Protein AF-A0A849N9E9-F1 (afdb_monomer_lite)

Structure (mmCIF, N/CA/C/O backbone):
data_AF-A0A849N9E9-F1
#
_entry.id   AF-A0A849N9E9-F1
#
loop_
_atom_site.group_PDB
_atom_site.id
_atom_site.type_symbol
_atom_site.label_atom_id
_atom_site.label_alt_id
_atom_site.label_comp_id
_atom_site.label_asym_id
_atom_site.label_entity_id
_atom_site.label_seq_id
_atom_site.pdbx_PDB_ins_code
_atom_site.Cartn_x
_atom_site.Cartn_y
_atom_site.Cartn_z
_atom_site.occupancy
_atom_site.B_iso_or_equiv
_atom_site.auth_seq_id
_atom_site.auth_comp_id
_atom_site.auth_asym_id
_atom_site.auth_atom_id
_atom_site.pdbx_PDB_model_num
ATOM 1 N N . MET A 1 1 ? 2.559 15.056 -17.856 1.00 49.25 1 MET A N 1
ATOM 2 C CA . MET A 1 1 ? 2.984 13.754 -17.301 1.00 49.25 1 MET A CA 1
ATOM 3 C C . MET A 1 1 ? 2.086 12.698 -17.932 1.00 49.25 1 MET A C 1
ATOM 5 O O . MET A 1 1 ? 0.882 12.791 -17.711 1.00 49.25 1 MET A O 1
ATOM 9 N N . PRO A 1 2 ? 2.583 11.813 -18.812 1.00 44.12 2 PRO A N 1
ATOM 10 C CA . PRO A 1 2 ? 1.721 10.803 -19.415 1.00 44.12 2 PRO A CA 1
ATOM 11 C C . PRO A 1 2 ? 1.217 9.849 -18.316 1.00 44.12 2 PRO A C 1
ATOM 13 O O . PRO A 1 2 ? 1.968 9.561 -17.379 1.00 44.12 2 PRO A O 1
ATOM 16 N N . PRO A 1 3 ? -0.048 9.401 -18.368 1.00 54.78 3 PRO A N 1
ATOM 17 C CA . PRO A 1 3 ? -0.554 8.413 -17.428 1.00 54.78 3 PRO A CA 1
ATOM 18 C C . PRO A 1 3 ? 0.220 7.112 -17.645 1.00 54.78 3 PRO A C 1
ATOM 20 O O . PRO A 1 3 ? 0.338 6.649 -18.775 1.00 54.78 3 PRO A O 1
ATOM 23 N N . TYR A 1 4 ? 0.771 6.548 -16.571 1.00 55.62 4 TYR A N 1
ATOM 24 C CA . TYR A 1 4 ? 1.395 5.228 -16.599 1.00 55.62 4 TYR A CA 1
ATOM 25 C C . TYR A 1 4 ? 0.434 4.231 -17.261 1.00 55.62 4 TYR A C 1
ATOM 27 O O . TYR A 1 4 ? -0.656 4.025 -16.714 1.00 55.62 4 TYR A O 1
ATOM 35 N N . PRO A 1 5 ? 0.789 3.580 -18.381 1.00 54.03 5 PRO A N 1
ATOM 36 C CA . PRO A 1 5 ? 0.165 2.307 -18.681 1.00 54.03 5 PRO A CA 1
ATOM 37 C C . PRO A 1 5 ? 0.625 1.342 -17.575 1.00 54.03 5 PRO A C 1
ATOM 39 O O . PRO A 1 5 ? 1.831 1.218 -17.347 1.00 54.03 5 PRO A O 1
ATOM 42 N N . PRO A 1 6 ? -0.292 0.727 -16.809 1.00 64.19 6 PRO A N 1
ATOM 43 C CA . PRO A 1 6 ? 0.098 -0.234 -15.794 1.00 64.19 6 PRO A CA 1
ATOM 44 C C . PRO A 1 6 ? 0.675 -1.442 -16.524 1.00 64.19 6 PRO A C 1
ATOM 46 O O . PRO A 1 6 ? -0.059 -2.169 -17.190 1.00 64.19 6 PRO A O 1
ATOM 49 N N . ASP A 1 7 ? 1.989 -1.632 -16.434 1.00 76.19 7 ASP A N 1
ATOM 50 C CA . ASP A 1 7 ? 2.604 -2.869 -16.889 1.00 76.19 7 ASP A CA 1
ATOM 51 C C . ASP A 1 7 ? 1.930 -4.026 -16.121 1.00 76.19 7 ASP A C 1
ATOM 53 O O . ASP A 1 7 ? 1.951 -4.034 -14.880 1.00 76.19 7 ASP A O 1
ATOM 57 N N . PRO A 1 8 ? 1.271 -4.971 -16.818 1.00 79.69 8 PRO A N 1
ATOM 58 C CA . PRO A 1 8 ? 0.533 -6.049 -16.173 1.00 79.69 8 PRO A CA 1
ATOM 59 C C . PRO A 1 8 ? 1.430 -6.926 -15.289 1.00 79.69 8 PRO A C 1
ATOM 61 O O . PRO A 1 8 ? 0.938 -7.485 -14.307 1.00 79.69 8 PRO A O 1
ATOM 64 N N . VAL A 1 9 ? 2.736 -7.000 -15.573 1.00 82.44 9 VAL A N 1
ATOM 65 C CA . VAL A 1 9 ? 3.717 -7.722 -14.751 1.00 82.44 9 VAL A CA 1
ATOM 66 C C . VAL A 1 9 ? 3.923 -7.006 -13.419 1.00 82.44 9 VAL A C 1
ATOM 68 O O . VAL A 1 9 ? 3.778 -7.614 -12.359 1.00 82.44 9 VAL A O 1
ATOM 71 N N . VAL A 1 10 ? 4.157 -5.692 -13.457 1.00 82.56 10 VAL A N 1
ATOM 72 C CA . VAL A 1 10 ? 4.318 -4.860 -12.251 1.00 82.56 10 VAL A CA 1
ATOM 73 C C . VAL A 1 10 ? 3.044 -4.895 -11.405 1.00 82.56 10 VAL A C 1
ATOM 75 O O . VAL A 1 10 ? 3.092 -4.962 -10.174 1.00 82.56 10 VAL A O 1
ATOM 78 N N . GLN A 1 11 ? 1.882 -4.895 -12.060 1.00 82.69 11 GLN A N 1
ATOM 79 C CA . GLN A 1 11 ? 0.600 -4.970 -11.377 1.00 82.69 11 GLN A CA 1
ATOM 80 C C . GLN A 1 11 ? 0.378 -6.325 -10.691 1.00 82.69 11 GLN A C 1
ATOM 82 O O . GLN A 1 11 ? -0.086 -6.364 -9.548 1.00 82.69 11 GLN A O 1
ATOM 87 N N . ALA A 1 12 ? 0.705 -7.430 -11.364 1.00 85.38 12 ALA A N 1
ATOM 88 C CA . ALA A 1 12 ? 0.620 -8.767 -10.786 1.00 85.38 12 ALA A CA 1
ATOM 89 C C . ALA A 1 12 ? 1.559 -8.914 -9.580 1.00 85.38 12 ALA A C 1
ATOM 91 O O . ALA A 1 12 ? 1.147 -9.431 -8.539 1.00 85.38 12 ALA A O 1
ATOM 92 N N . GLU A 1 13 ? 2.773 -8.376 -9.678 1.00 84.88 13 GLU A N 1
ATOM 93 C CA . GLU A 1 13 ? 3.772 -8.474 -8.617 1.00 84.88 13 GLU A CA 1
ATOM 94 C C . GLU A 1 13 ? 3.406 -7.632 -7.390 1.00 84.88 13 GLU A C 1
ATOM 96 O O . GLU A 1 13 ? 3.490 -8.108 -6.255 1.00 84.88 13 GLU A O 1
ATOM 101 N N . ALA A 1 14 ? 2.886 -6.417 -7.601 1.00 84.12 14 ALA A N 1
ATOM 102 C CA . ALA A 1 14 ? 2.362 -5.582 -6.521 1.00 84.12 14 ALA A CA 1
ATOM 103 C C . ALA A 1 14 ? 1.214 -6.284 -5.775 1.00 84.12 14 ALA A C 1
ATOM 105 O O . ALA A 1 14 ? 1.152 -6.257 -4.543 1.00 84.12 14 ALA A O 1
ATOM 106 N N . ARG A 1 15 ? 0.314 -6.949 -6.513 1.00 84.06 15 ARG A N 1
ATOM 107 C CA . ARG A 1 15 ? -0.800 -7.717 -5.934 1.00 84.06 15 ARG A CA 1
ATOM 108 C C . ARG A 1 15 ? -0.308 -8.928 -5.155 1.00 84.06 15 ARG A C 1
ATOM 110 O O . ARG A 1 15 ? -0.827 -9.176 -4.072 1.00 84.06 15 ARG A O 1
ATOM 117 N N . ARG A 1 16 ? 0.682 -9.654 -5.678 1.00 84.88 16 ARG A N 1
ATOM 118 C CA . ARG A 1 16 ? 1.295 -10.798 -4.995 1.00 84.88 16 ARG A CA 1
ATOM 119 C C . ARG A 1 16 ? 1.908 -10.373 -3.662 1.00 84.88 16 ARG A C 1
ATOM 121 O O . ARG A 1 16 ? 1.548 -10.930 -2.631 1.00 84.88 16 ARG A O 1
ATOM 128 N N . LEU A 1 17 ? 2.751 -9.341 -3.673 1.00 84.25 17 LEU A N 1
ATOM 129 C CA . LEU A 1 17 ? 3.419 -8.828 -2.473 1.00 84.25 17 LEU A CA 1
ATOM 130 C C . LEU A 1 17 ? 2.431 -8.328 -1.414 1.00 84.25 17 LEU A C 1
ATOM 132 O O . LEU A 1 17 ? 2.641 -8.545 -0.222 1.00 84.25 17 LEU A O 1
ATOM 136 N N . ALA A 1 18 ? 1.352 -7.674 -1.846 1.00 82.44 18 ALA A N 1
ATOM 137 C CA . ALA A 1 18 ? 0.301 -7.213 -0.947 1.00 82.44 18 ALA A CA 1
ATOM 138 C C . ALA A 1 18 ? -0.608 -8.350 -0.450 1.00 82.44 18 ALA A C 1
ATOM 140 O O . ALA A 1 18 ? -1.185 -8.238 0.624 1.00 82.44 18 ALA A O 1
ATOM 141 N N . ALA A 1 19 ? -0.769 -9.436 -1.211 1.00 80.56 19 ALA A N 1
ATOM 142 C CA . ALA A 1 19 ? -1.533 -10.605 -0.779 1.00 80.56 19 ALA A CA 1
ATOM 143 C C . ALA A 1 19 ? -0.753 -11.472 0.224 1.00 80.56 19 ALA A C 1
ATOM 145 O O . ALA A 1 19 ? -1.367 -12.018 1.140 1.00 80.56 19 ALA A O 1
ATOM 146 N N . GLU A 1 20 ? 0.571 -11.577 0.064 1.00 81.50 20 GLU A N 1
ATOM 147 C CA . GLU A 1 20 ? 1.472 -12.263 1.003 1.00 81.50 20 GLU A CA 1
ATOM 148 C C . GLU A 1 20 ? 1.461 -11.587 2.382 1.00 81.50 20 GLU A C 1
ATOM 150 O O . GLU A 1 20 ? 1.393 -12.268 3.404 1.00 81.50 20 GLU A O 1
ATOM 155 N N . ASP A 1 21 ? 1.460 -10.252 2.412 1.00 75.94 21 ASP A N 1
ATOM 156 C CA . ASP A 1 21 ? 1.346 -9.475 3.642 1.00 75.94 21 ASP A CA 1
ATOM 157 C C . ASP A 1 21 ? 0.491 -8.218 3.423 1.00 75.94 21 ASP A C 1
ATOM 159 O O . ASP A 1 21 ? 0.978 -7.155 3.025 1.00 75.94 21 ASP A O 1
ATOM 163 N N . LEU A 1 22 ? -0.808 -8.348 3.718 1.00 66.94 22 LEU A N 1
ATOM 164 C CA . LEU A 1 22 ? -1.771 -7.245 3.628 1.00 66.94 22 LEU A CA 1
ATOM 165 C C . LEU A 1 22 ? -1.468 -6.115 4.622 1.00 66.94 22 LEU A C 1
ATOM 167 O O . LEU A 1 22 ? -2.079 -5.054 4.510 1.00 66.94 22 LEU A O 1
ATOM 171 N N . ASP A 1 23 ? -0.565 -6.323 5.584 1.00 65.75 23 ASP A N 1
ATOM 172 C CA . ASP A 1 23 ? -0.214 -5.334 6.600 1.00 65.75 23 ASP A CA 1
ATOM 173 C C . ASP A 1 23 ? 0.928 -4.419 6.177 1.00 65.75 23 ASP A C 1
ATOM 175 O O . ASP A 1 23 ? 1.129 -3.383 6.820 1.00 65.75 23 ASP A O 1
ATOM 179 N N . ARG A 1 24 ? 1.636 -4.760 5.094 1.00 72.06 24 ARG A N 1
ATOM 180 C CA . ARG A 1 24 ? 2.710 -3.924 4.564 1.00 72.06 24 ARG A CA 1
ATOM 181 C C . ARG A 1 24 ? 2.200 -2.550 4.168 1.00 72.06 24 ARG A C 1
ATOM 183 O O . ARG A 1 24 ? 1.175 -2.392 3.494 1.00 72.06 24 ARG A O 1
ATOM 190 N N . ASP A 1 25 ? 2.981 -1.545 4.541 1.00 80.75 25 ASP A N 1
ATOM 191 C CA . ASP A 1 25 ? 2.786 -0.208 4.020 1.00 80.75 25 ASP A CA 1
ATOM 192 C C . ASP A 1 25 ? 3.121 -0.165 2.512 1.00 80.75 25 ASP A C 1
ATOM 194 O O . ASP A 1 25 ? 3.864 -0.984 1.961 1.00 80.75 25 ASP A O 1
ATOM 198 N N . LEU A 1 26 ? 2.514 0.791 1.811 1.00 81.06 26 LEU A N 1
ATOM 199 C CA . LEU A 1 26 ? 2.680 0.946 0.364 1.00 81.06 26 LEU A CA 1
ATOM 200 C C . LEU A 1 26 ? 4.098 1.369 -0.036 1.00 81.06 26 LEU A C 1
ATOM 202 O O . LEU A 1 26 ? 4.473 1.157 -1.187 1.00 81.06 26 LEU A O 1
ATOM 206 N N . GLY A 1 27 ? 4.851 1.996 0.870 1.00 80.75 27 GLY A N 1
ATOM 207 C CA . GLY A 1 27 ? 6.263 2.321 0.671 1.00 80.75 27 GLY A CA 1
ATOM 208 C C . GLY A 1 27 ? 7.118 1.058 0.669 1.00 80.75 27 GLY A C 1
ATOM 209 O O . GLY A 1 27 ? 7.913 0.860 -0.240 1.00 80.75 27 GLY A O 1
ATOM 210 N N . ARG A 1 28 ? 6.860 0.122 1.582 1.00 81.38 28 ARG A N 1
ATOM 211 C CA . ARG A 1 28 ? 7.561 -1.156 1.651 1.00 81.38 28 ARG A CA 1
ATOM 212 C C . ARG A 1 28 ? 7.273 -2.039 0.442 1.00 81.38 28 ARG A C 1
ATOM 214 O O . ARG A 1 28 ? 8.172 -2.702 -0.064 1.00 81.38 28 ARG A O 1
ATOM 221 N N . ILE A 1 29 ? 6.038 -2.031 -0.066 1.00 84.00 29 ILE A N 1
ATOM 222 C CA . ILE A 1 29 ? 5.719 -2.705 -1.338 1.00 84.00 29 ILE A CA 1
ATOM 223 C C . ILE A 1 29 ? 6.453 -2.028 -2.510 1.00 84.00 29 ILE A C 1
ATOM 225 O O . ILE A 1 29 ? 6.920 -2.728 -3.405 1.00 84.00 29 ILE A O 1
ATOM 229 N N . ALA A 1 30 ? 6.593 -0.698 -2.506 1.00 83.81 30 ALA A N 1
ATOM 230 C CA . ALA A 1 30 ? 7.364 0.010 -3.528 1.00 83.81 30 ALA A CA 1
ATOM 231 C C . ALA A 1 30 ? 8.849 -0.373 -3.524 1.00 83.81 30 ALA A C 1
ATOM 233 O O . ALA A 1 30 ? 9.418 -0.601 -4.590 1.00 83.81 30 ALA A O 1
ATOM 234 N N . GLU A 1 31 ? 9.461 -0.472 -2.344 1.00 84.88 31 GLU A N 1
ATOM 235 C CA . GLU A 1 31 ? 10.852 -0.909 -2.184 1.00 84.88 31 GLU A CA 1
ATOM 236 C C . GLU A 1 31 ? 11.057 -2.327 -2.723 1.00 84.88 31 GLU A C 1
ATOM 238 O O . GLU A 1 31 ? 11.975 -2.562 -3.497 1.00 84.88 31 GLU A O 1
ATOM 243 N N . LEU A 1 32 ? 10.155 -3.257 -2.403 1.00 85.62 32 LEU A N 1
ATOM 244 C CA . LEU A 1 32 ? 10.243 -4.644 -2.876 1.00 85.62 32 LEU A CA 1
ATOM 245 C C . LEU A 1 32 ? 10.044 -4.781 -4.391 1.00 85.62 32 LEU A C 1
ATOM 247 O O . LEU A 1 32 ? 10.645 -5.650 -5.021 1.00 85.62 32 LEU A O 1
ATOM 251 N N . LEU A 1 33 ? 9.200 -3.936 -4.988 1.00 85.12 33 LEU A N 1
ATOM 252 C CA . LEU A 1 33 ? 9.089 -3.848 -6.444 1.00 85.12 33 LEU A CA 1
ATOM 253 C C . LEU A 1 33 ? 10.412 -3.371 -7.054 1.00 85.12 33 LEU A C 1
ATOM 255 O O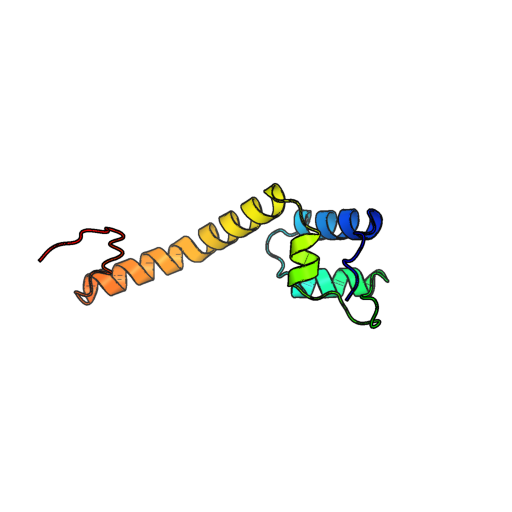 . LEU A 1 33 ? 10.889 -3.986 -8.007 1.00 85.12 33 LEU A O 1
ATOM 259 N N . ALA A 1 34 ? 11.038 -2.351 -6.463 1.00 85.88 34 ALA A N 1
ATOM 260 C CA . ALA A 1 34 ? 12.336 -1.848 -6.903 1.00 85.88 34 ALA A CA 1
ATOM 261 C C . ALA A 1 34 ? 13.456 -2.892 -6.736 1.00 85.88 34 ALA A C 1
ATOM 263 O O . ALA A 1 34 ? 14.244 -3.086 -7.655 1.00 85.88 34 ALA A O 1
ATOM 264 N N . GLU A 1 35 ? 13.491 -3.638 -5.628 1.00 87.56 35 GLU A N 1
ATOM 265 C CA . GLU A 1 35 ? 14.440 -4.749 -5.419 1.00 87.56 35 GLU A CA 1
ATOM 266 C C . GLU A 1 35 ? 14.311 -5.846 -6.492 1.00 87.56 35 GLU A C 1
ATOM 268 O O . GLU A 1 35 ? 15.287 -6.518 -6.821 1.00 87.56 35 GLU A O 1
ATOM 273 N N . ARG A 1 36 ? 13.117 -6.010 -7.076 1.00 84.00 36 ARG A N 1
ATOM 274 C CA . ARG A 1 36 ? 12.846 -6.938 -8.188 1.00 84.00 36 ARG A CA 1
ATOM 275 C C . ARG A 1 36 ? 13.076 -6.329 -9.574 1.00 84.00 36 ARG A C 1
ATOM 277 O O . ARG A 1 36 ? 12.792 -6.979 -10.577 1.00 84.00 36 ARG A O 1
ATOM 284 N N . GLY A 1 37 ? 13.599 -5.106 -9.643 1.00 84.75 37 GLY A N 1
ATOM 285 C CA . GLY A 1 37 ? 13.883 -4.400 -10.892 1.00 84.75 37 GLY A CA 1
ATOM 286 C C . GLY A 1 37 ? 12.688 -3.645 -11.478 1.00 84.75 37 GLY A C 1
ATOM 287 O O . GLY A 1 37 ? 12.776 -3.135 -12.595 1.00 84.75 37 GLY A O 1
ATOM 288 N N . HIS A 1 38 ? 11.574 -3.537 -10.749 1.00 84.06 38 HIS A N 1
ATOM 289 C CA . HIS A 1 38 ? 10.428 -2.724 -11.150 1.00 84.06 38 HIS A CA 1
ATOM 290 C C . HIS A 1 38 ? 10.551 -1.317 -10.561 1.00 84.06 38 HIS A C 1
ATOM 292 O O . HIS A 1 38 ? 10.136 -1.051 -9.432 1.00 84.06 38 HIS A O 1
ATOM 298 N N . HIS A 1 39 ? 11.123 -0.413 -11.353 1.00 83.06 39 HIS A N 1
ATOM 299 C CA . HIS A 1 39 ? 11.332 0.983 -10.979 1.00 83.06 39 HIS A CA 1
ATOM 300 C C . HIS A 1 39 ? 10.335 1.921 -11.659 1.00 83.06 39 HIS A C 1
ATOM 302 O O . HIS A 1 39 ? 9.783 1.641 -12.731 1.00 83.06 39 HIS A O 1
ATOM 308 N N . GLY A 1 40 ? 10.141 3.078 -11.034 1.00 79.94 40 GLY A N 1
ATOM 309 C CA . GLY A 1 40 ? 9.567 4.244 -11.678 1.00 79.94 40 GLY A CA 1
ATOM 310 C C . GLY A 1 40 ? 10.398 4.702 -12.888 1.00 79.94 40 GLY A C 1
ATOM 311 O O . GLY A 1 40 ? 11.550 4.306 -13.063 1.00 79.94 40 GLY A O 1
ATOM 312 N N . PRO A 1 41 ? 9.828 5.563 -13.743 1.00 75.94 41 PRO A N 1
ATOM 313 C CA . PRO A 1 41 ? 10.473 6.108 -14.935 1.00 75.94 41 PRO A CA 1
ATOM 314 C C . PRO A 1 41 ? 11.666 7.014 -14.600 1.00 75.94 41 PRO A C 1
ATOM 316 O O . PRO A 1 41 ? 12.462 7.335 -15.475 1.00 75.94 41 PRO A O 1
ATOM 319 N N . ASP A 1 42 ? 11.778 7.435 -13.345 1.00 82.38 42 ASP A N 1
ATOM 320 C CA . ASP A 1 42 ? 12.886 8.184 -12.762 1.00 82.38 42 ASP A CA 1
ATOM 321 C C . ASP A 1 42 ? 13.980 7.274 -12.170 1.00 82.38 42 ASP A C 1
ATOM 323 O O . ASP A 1 42 ? 14.965 7.776 -11.633 1.00 82.38 42 ASP A O 1
ATOM 327 N N . GLY A 1 43 ? 13.824 5.947 -12.262 1.00 81.50 43 GLY A N 1
ATOM 328 C CA . GLY A 1 43 ? 14.731 4.956 -11.674 1.00 81.50 43 GLY A CA 1
ATOM 329 C C . GLY A 1 43 ? 14.527 4.741 -10.171 1.00 81.50 43 GLY A C 1
ATOM 330 O O . GLY A 1 43 ? 15.163 3.868 -9.579 1.00 81.50 43 GLY A O 1
ATOM 331 N N . TRP A 1 44 ? 13.617 5.487 -9.546 1.00 85.19 44 TRP A N 1
ATOM 332 C CA . TRP A 1 44 ? 13.324 5.382 -8.121 1.00 85.19 44 TRP A CA 1
ATOM 333 C C . TRP A 1 44 ? 12.203 4.369 -7.852 1.00 85.19 44 TRP A C 1
ATOM 335 O O . TRP A 1 44 ? 11.453 4.006 -8.762 1.00 85.19 44 TRP A O 1
ATOM 345 N N . PRO A 1 45 ? 12.059 3.875 -6.610 1.00 84.56 45 PRO A N 1
ATOM 346 C CA . PRO A 1 45 ? 10.888 3.097 -6.223 1.00 84.56 45 PRO A CA 1
ATOM 347 C C . PRO A 1 45 ? 9.586 3.852 -6.520 1.00 84.56 45 PRO A C 1
ATOM 349 O O . PRO A 1 45 ? 9.513 5.074 -6.384 1.00 84.56 45 PRO A O 1
ATOM 352 N N . TYR A 1 46 ? 8.533 3.126 -6.904 1.00 82.88 46 TYR A N 1
ATOM 353 C CA . TYR A 1 46 ? 7.248 3.756 -7.203 1.00 82.88 46 TYR A CA 1
ATOM 354 C C . TYR A 1 46 ? 6.704 4.547 -6.001 1.00 82.88 46 TYR A C 1
ATOM 356 O O . TYR A 1 46 ? 6.725 4.057 -4.873 1.00 82.88 46 TYR A O 1
ATOM 364 N N . PRO A 1 47 ? 6.087 5.720 -6.211 1.00 81.25 47 PRO A N 1
ATOM 365 C CA . PRO A 1 47 ? 5.377 6.402 -5.139 1.00 81.25 47 PRO A CA 1
ATOM 366 C C . PRO A 1 47 ? 4.291 5.505 -4.534 1.00 81.25 47 PRO A C 1
ATOM 368 O O . PRO A 1 47 ? 3.575 4.807 -5.258 1.00 81.25 47 PRO A O 1
ATOM 371 N N . SER A 1 48 ? 4.069 5.597 -3.221 1.00 79.19 48 SER A N 1
ATOM 372 C CA . SER A 1 48 ? 3.048 4.804 -2.520 1.00 79.19 48 SER A CA 1
ATOM 373 C C . SER A 1 48 ? 1.654 4.929 -3.148 1.00 79.19 48 SER A C 1
ATOM 375 O O . SER A 1 48 ? 0.901 3.960 -3.208 1.00 79.19 48 SER A O 1
ATOM 377 N N . ARG A 1 49 ? 1.311 6.110 -3.679 1.00 79.44 49 ARG A N 1
ATOM 378 C CA . ARG A 1 49 ? 0.053 6.345 -4.407 1.00 79.44 49 ARG A CA 1
ATOM 379 C C . ARG A 1 49 ? -0.033 5.540 -5.710 1.00 79.44 49 ARG 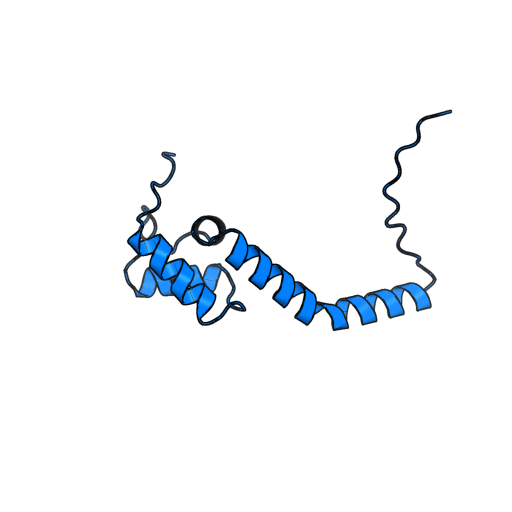A C 1
ATOM 381 O O . ARG A 1 49 ? -1.109 5.059 -6.055 1.00 79.44 49 ARG A O 1
ATOM 388 N N . THR A 1 50 ? 1.081 5.373 -6.417 1.00 82.06 50 THR A N 1
ATOM 389 C CA . THR A 1 50 ? 1.169 4.542 -7.625 1.00 82.06 50 THR A CA 1
ATOM 390 C C . THR A 1 50 ? 1.020 3.071 -7.270 1.00 82.06 50 THR A C 1
ATOM 392 O O . THR A 1 50 ? 0.204 2.386 -7.879 1.00 82.06 50 THR A O 1
ATOM 395 N N . VAL A 1 51 ? 1.701 2.607 -6.220 1.00 80.62 51 VAL A N 1
ATOM 396 C CA . VAL A 1 51 ? 1.530 1.237 -5.712 1.00 80.62 51 VAL A CA 1
ATOM 397 C C . VAL A 1 51 ? 0.088 0.981 -5.292 1.00 80.62 51 VAL A C 1
ATOM 399 O O . VAL A 1 51 ? -0.482 -0.040 -5.666 1.00 80.62 51 VAL A O 1
ATOM 402 N N . ALA A 1 52 ? -0.554 1.938 -4.613 1.00 77.50 52 ALA A N 1
ATOM 403 C CA . ALA A 1 52 ? -1.975 1.843 -4.303 1.00 77.50 52 ALA A CA 1
ATOM 404 C C . ALA A 1 52 ? -2.791 1.634 -5.579 1.00 77.50 52 ALA A C 1
ATOM 406 O O . ALA A 1 52 ? -3.619 0.733 -5.611 1.00 77.50 52 ALA A O 1
ATOM 407 N N . ASN A 1 53 ? -2.518 2.409 -6.635 1.00 81.31 53 ASN A N 1
ATOM 408 C CA . ASN A 1 53 ? -3.202 2.307 -7.923 1.00 81.31 53 ASN A CA 1
ATOM 409 C C . ASN A 1 53 ? -3.024 0.953 -8.626 1.00 81.31 53 ASN A C 1
ATOM 411 O O . ASN A 1 53 ? -3.942 0.522 -9.324 1.00 81.31 53 ASN A O 1
ATOM 415 N N . LEU A 1 54 ? -1.902 0.267 -8.402 1.00 79.00 54 LEU A N 1
ATOM 416 C CA . LEU A 1 54 ? -1.642 -1.072 -8.936 1.00 79.00 54 LEU A CA 1
ATOM 417 C C . LEU A 1 54 ? -2.470 -2.160 -8.227 1.00 79.00 54 LEU A C 1
ATOM 419 O O . LEU A 1 54 ? -2.844 -3.161 -8.849 1.00 79.00 54 LEU A O 1
ATOM 423 N N . LEU A 1 55 ? -2.823 -1.952 -6.956 1.00 78.06 55 LEU A N 1
ATOM 424 C CA . LEU A 1 55 ? -3.657 -2.885 -6.199 1.00 78.06 55 LEU A CA 1
ATOM 425 C C . LEU A 1 55 ? -5.120 -2.848 -6.653 1.00 78.06 55 LEU A C 1
ATOM 427 O O . LEU A 1 55 ? -5.685 -1.778 -6.905 1.00 78.06 55 LEU A O 1
ATOM 431 N N . ASP A 1 56 ? -5.747 -4.024 -6.675 1.00 74.25 56 ASP A N 1
ATOM 432 C CA . ASP A 1 56 ? -7.184 -4.176 -6.903 1.00 74.25 56 ASP A CA 1
ATOM 433 C C . ASP A 1 56 ? -8.005 -3.506 -5.778 1.00 74.25 56 ASP A C 1
ATOM 435 O O . ASP A 1 56 ? -7.557 -3.427 -4.627 1.00 74.25 56 ASP A O 1
ATOM 439 N N . LYS A 1 57 ? -9.217 -3.036 -6.100 1.00 73.56 57 LYS A N 1
ATOM 440 C CA . LYS A 1 57 ? -10.170 -2.456 -5.141 1.00 73.56 57 LYS A CA 1
ATOM 441 C C . LYS A 1 57 ? -10.463 -3.409 -3.982 1.00 73.56 57 LYS A C 1
ATOM 443 O O . LYS A 1 57 ? -10.529 -2.952 -2.840 1.00 73.56 57 LYS A O 1
ATOM 448 N N . ASP A 1 58 ? -10.588 -4.708 -4.249 1.00 68.81 58 ASP A N 1
ATOM 449 C CA . ASP A 1 58 ? -10.854 -5.696 -3.198 1.00 68.81 58 ASP A CA 1
ATOM 450 C C . ASP A 1 58 ? -9.671 -5.850 -2.239 1.00 68.81 58 ASP A C 1
ATOM 452 O O . ASP A 1 58 ? -9.858 -5.949 -1.024 1.00 68.81 58 ASP A O 1
ATOM 456 N N . LEU A 1 59 ? -8.444 -5.803 -2.763 1.00 70.75 59 LEU A N 1
ATOM 457 C CA . LEU A 1 59 ? -7.234 -5.895 -1.949 1.00 70.75 59 LEU A CA 1
ATOM 458 C C . LEU A 1 59 ? -7.065 -4.655 -1.063 1.00 70.75 59 LEU A C 1
ATOM 460 O O . LEU A 1 59 ? -6.761 -4.777 0.125 1.00 70.75 59 LEU A O 1
ATOM 464 N N . ARG A 1 60 ? -7.343 -3.465 -1.617 1.00 73.69 60 ARG A N 1
ATOM 465 C CA . ARG A 1 60 ? -7.369 -2.209 -0.849 1.00 73.69 60 ARG A CA 1
ATOM 466 C C . ARG A 1 60 ? -8.391 -2.274 0.280 1.00 73.69 60 ARG A C 1
ATOM 468 O O . ARG A 1 60 ? -8.044 -1.999 1.423 1.00 73.69 60 ARG A O 1
ATOM 475 N N . ARG A 1 61 ? -9.621 -2.717 -0.015 1.00 75.38 61 ARG A N 1
ATOM 476 C CA . ARG A 1 61 ? -10.687 -2.834 0.993 1.00 75.38 61 ARG A CA 1
ATOM 477 C C . ARG A 1 61 ? -10.304 -3.791 2.121 1.00 75.38 61 ARG A C 1
ATOM 479 O O . ARG A 1 61 ? -10.562 -3.496 3.283 1.00 75.38 61 ARG A O 1
ATOM 486 N N . ARG A 1 62 ? -9.683 -4.930 1.796 1.00 73.75 62 ARG A N 1
ATOM 487 C CA . ARG A 1 62 ? -9.212 -5.906 2.794 1.00 73.75 62 ARG A CA 1
ATOM 488 C C . ARG A 1 62 ? -8.115 -5.329 3.683 1.00 73.75 62 ARG A C 1
ATOM 490 O O . ARG A 1 62 ? -8.201 -5.485 4.898 1.00 73.75 62 ARG A O 1
ATOM 497 N N . ARG A 1 63 ? -7.135 -4.632 3.102 1.00 78.06 63 ARG A N 1
ATOM 498 C CA . ARG A 1 63 ? -6.098 -3.938 3.874 1.00 78.06 63 ARG A CA 1
ATOM 499 C C . ARG A 1 63 ? -6.703 -2.885 4.802 1.00 78.06 63 ARG A C 1
ATOM 501 O O . ARG A 1 63 ? -6.376 -2.865 5.985 1.00 78.06 63 ARG A O 1
ATOM 508 N N . ASP A 1 64 ? -7.583 -2.030 4.288 1.00 74.31 64 ASP A N 1
ATOM 509 C CA . ASP A 1 64 ? -8.197 -0.963 5.084 1.00 74.31 64 ASP A CA 1
ATOM 510 C C . ASP A 1 64 ? -9.044 -1.538 6.225 1.00 74.31 64 ASP A C 1
ATOM 512 O O . ASP A 1 64 ? -8.962 -1.056 7.354 1.00 74.31 64 ASP A O 1
ATOM 516 N N . ASN A 1 65 ? -9.801 -2.609 5.967 1.00 76.19 65 ASN A N 1
ATOM 517 C CA . ASN A 1 65 ? -10.548 -3.317 7.006 1.00 76.19 65 ASN A CA 1
ATOM 518 C C . ASN A 1 65 ? -9.620 -3.896 8.076 1.00 76.19 65 ASN A C 1
ATOM 520 O O . ASN A 1 65 ? -9.876 -3.698 9.257 1.00 76.19 65 ASN A O 1
ATOM 524 N N . ARG A 1 66 ? -8.511 -4.531 7.688 1.00 74.75 66 ARG A N 1
ATOM 525 C CA . ARG A 1 66 ? -7.558 -5.101 8.646 1.00 74.75 66 ARG A CA 1
ATOM 526 C C . ARG A 1 66 ? -6.824 -4.023 9.455 1.00 74.75 66 ARG A C 1
ATOM 528 O O . ARG A 1 66 ? -6.584 -4.193 10.648 1.00 74.75 66 ARG A O 1
ATOM 535 N N . SER A 1 67 ? -6.503 -2.888 8.833 1.00 73.31 67 SER A N 1
ATOM 536 C CA . SER A 1 67 ? -5.958 -1.716 9.530 1.00 73.31 67 SER A CA 1
ATOM 537 C C . SER A 1 67 ? -6.963 -1.153 10.540 1.00 73.31 67 SER A C 1
ATOM 539 O O . SER A 1 67 ? -6.598 -0.869 11.680 1.00 73.31 67 SER A O 1
ATOM 541 N N . ARG A 1 68 ? -8.244 -1.058 10.159 1.00 74.50 68 ARG A N 1
ATOM 542 C CA . ARG A 1 68 ? -9.333 -0.671 11.067 1.00 74.50 68 ARG A CA 1
ATOM 543 C C . ARG A 1 68 ? -9.526 -1.674 1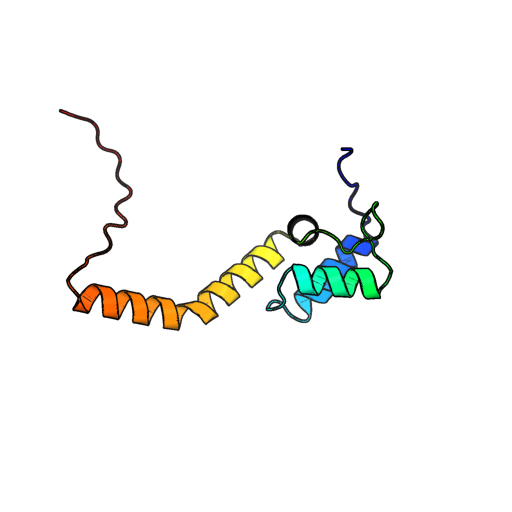2.199 1.00 74.50 68 ARG A C 1
ATOM 545 O O . ARG A 1 68 ? -9.722 -1.239 13.321 1.00 74.50 68 ARG A O 1
ATOM 552 N N . GLU A 1 69 ? -9.445 -2.975 11.935 1.00 77.62 69 GLU A N 1
ATOM 553 C CA . GLU A 1 69 ? -9.530 -4.030 12.953 1.00 77.62 69 GLU A CA 1
ATOM 554 C C . GLU A 1 69 ? -8.381 -3.941 13.961 1.00 77.62 69 GLU A C 1
ATOM 556 O O . GLU A 1 69 ? -8.633 -3.975 15.163 1.00 77.62 69 GLU A O 1
ATOM 561 N N . ARG A 1 70 ? -7.137 -3.737 13.504 1.00 73.00 70 ARG A N 1
ATOM 562 C CA . ARG A 1 70 ? -5.987 -3.530 14.404 1.00 73.00 70 ARG A CA 1
ATOM 563 C C . ARG A 1 70 ? -6.118 -2.256 15.234 1.00 73.00 70 ARG A C 1
ATOM 565 O O . ARG A 1 70 ? -5.862 -2.273 16.433 1.00 73.00 70 ARG A O 1
ATOM 572 N N . ASN A 1 71 ? -6.573 -1.169 14.617 1.00 73.38 71 ASN A N 1
ATOM 573 C CA . ASN A 1 71 ? -6.789 0.103 15.307 1.00 73.38 71 ASN A CA 1
ATOM 574 C C . ASN A 1 71 ? -8.101 0.152 16.101 1.00 73.38 71 ASN A C 1
ATOM 576 O O . ASN A 1 71 ? -8.352 1.142 16.784 1.00 73.38 71 ASN A O 1
ATOM 580 N N . ARG A 1 72 ? -8.939 -0.890 16.037 1.00 73.81 72 ARG A N 1
ATOM 581 C CA . ARG A 1 72 ? -10.251 -0.909 16.687 1.00 73.81 72 ARG A CA 1
ATOM 582 C C . ARG A 1 72 ? -10.125 -0.799 18.200 1.00 73.81 72 ARG A C 1
ATOM 584 O O . ARG A 1 72 ? -10.826 0.014 18.783 1.00 73.81 72 ARG A O 1
ATOM 591 N N . GLY A 1 73 ? -9.192 -1.536 18.805 1.00 72.38 73 GLY A N 1
ATOM 592 C CA . GLY A 1 73 ? -8.935 -1.455 20.246 1.00 72.38 73 GLY A CA 1
ATOM 593 C C . GLY A 1 73 ? -8.487 -0.056 20.677 1.00 72.38 73 GLY A C 1
ATOM 594 O O . GLY A 1 73 ? -9.045 0.508 21.609 1.00 72.38 73 GLY A O 1
ATOM 595 N N . ALA A 1 74 ? -7.560 0.559 19.934 1.00 71.94 74 ALA A N 1
ATOM 596 C CA . ALA A 1 74 ? -7.104 1.925 20.203 1.00 71.94 74 ALA A CA 1
ATOM 597 C C . ALA A 1 74 ? -8.221 2.969 20.012 1.00 71.94 74 ALA A C 1
ATOM 599 O O . ALA A 1 74 ? -8.326 3.918 20.784 1.00 71.94 74 ALA A O 1
ATOM 600 N N . ALA A 1 75 ? -9.078 2.789 19.003 1.00 70.94 75 ALA A N 1
ATOM 601 C CA . ALA A 1 75 ? -10.228 3.655 18.765 1.00 70.94 75 ALA A CA 1
ATOM 602 C C . ALA A 1 75 ? -11.310 3.496 19.847 1.00 70.94 75 ALA A C 1
ATOM 604 O O . ALA A 1 75 ? -11.907 4.486 20.266 1.00 70.94 75 ALA A O 1
ATOM 605 N N . GLU A 1 76 ? -11.565 2.274 20.315 1.00 75.38 76 GLU A N 1
ATOM 606 C CA . GLU A 1 76 ? -12.505 1.986 21.403 1.00 75.38 76 GLU A CA 1
ATOM 607 C C . GLU A 1 76 ? -12.005 2.561 22.739 1.00 75.38 76 GLU A C 1
ATOM 609 O O . GLU A 1 76 ? -12.777 3.233 23.429 1.00 75.38 76 GLU A O 1
ATOM 614 N N . ASP A 1 77 ? -10.715 2.415 23.055 1.00 75.31 77 ASP A N 1
ATOM 615 C CA . ASP A 1 77 ? -10.092 3.024 24.239 1.00 75.31 77 ASP A CA 1
ATOM 616 C C . ASP A 1 77 ? -10.102 4.555 24.177 1.00 75.31 77 ASP A C 1
ATOM 618 O O . ASP A 1 77 ? -10.457 5.215 25.157 1.00 75.31 77 ASP A O 1
ATOM 622 N N . PHE A 1 78 ? -9.799 5.139 23.016 1.00 71.88 78 PHE A N 1
ATOM 623 C CA . PHE A 1 78 ? -9.885 6.584 22.811 1.00 71.88 78 PHE A CA 1
ATOM 624 C C . PHE A 1 78 ? -11.319 7.105 22.974 1.00 71.88 78 PHE A C 1
ATOM 626 O O . PHE A 1 78 ? -11.546 8.105 23.656 1.00 71.88 78 PHE A O 1
ATOM 633 N N . ASN A 1 79 ? -12.308 6.403 22.416 1.00 71.06 79 ASN A N 1
ATOM 634 C CA . ASN A 1 79 ? -13.721 6.744 22.589 1.00 71.06 79 ASN A CA 1
ATOM 635 C C . ASN A 1 79 ? -14.163 6.622 24.055 1.00 71.06 79 ASN A C 1
ATOM 637 O O . ASN A 1 79 ? -14.967 7.429 24.531 1.00 71.06 79 ASN A O 1
ATOM 641 N N . ARG A 1 80 ? -13.637 5.637 24.791 1.00 70.00 80 ARG A N 1
ATOM 642 C CA . ARG A 1 80 ? -13.901 5.468 26.223 1.00 70.00 80 ARG A CA 1
ATOM 643 C C . ARG A 1 80 ? -13.286 6.599 27.047 1.00 70.00 80 ARG A C 1
ATOM 645 O O . ARG A 1 80 ? -13.963 7.119 27.933 1.00 70.00 80 ARG A O 1
ATOM 652 N N . TRP A 1 81 ? -12.058 7.008 26.727 1.00 73.50 81 TRP A N 1
ATOM 653 C CA . TRP A 1 81 ? -11.403 8.172 27.328 1.00 73.50 81 TRP A CA 1
ATOM 654 C C . TRP A 1 81 ? -12.183 9.467 27.050 1.00 73.50 81 TRP A C 1
ATOM 656 O O . TRP A 1 81 ? -12.532 10.176 27.991 1.00 73.50 81 TRP A O 1
ATOM 666 N N . LEU A 1 82 ? -12.588 9.713 25.797 1.00 69.62 82 LEU A N 1
ATOM 667 C CA . LEU A 1 82 ? -13.428 10.860 25.415 1.00 69.62 82 LEU A CA 1
ATOM 668 C C . LEU A 1 82 ? -14.755 10.911 26.188 1.00 69.62 82 LEU A C 1
ATOM 670 O O . LEU A 1 82 ? -15.190 11.980 26.622 1.00 69.62 82 LEU A O 1
ATOM 674 N N . LYS A 1 83 ? -15.394 9.751 26.386 1.00 64.94 83 LYS A N 1
ATOM 675 C CA . LYS A 1 83 ? -16.648 9.637 27.143 1.00 64.94 83 LYS A CA 1
ATOM 676 C C 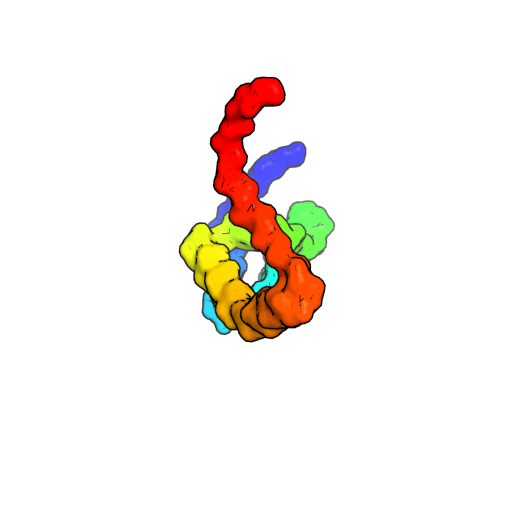. LYS A 1 83 ? -16.447 9.881 28.645 1.00 64.94 83 LYS A C 1
ATOM 678 O O . LYS A 1 83 ? -17.355 10.404 29.285 1.00 64.94 83 LYS A O 1
ATOM 683 N N . GLY A 1 84 ? -15.281 9.529 29.193 1.00 64.50 84 GLY A N 1
ATOM 684 C CA . GLY A 1 84 ? -14.888 9.818 30.578 1.00 64.50 84 GLY A CA 1
ATOM 685 C C . GLY A 1 84 ? -14.536 11.289 30.826 1.00 64.50 84 GLY A C 1
ATOM 686 O O . GLY A 1 84 ? -14.839 11.813 31.892 1.00 64.50 84 GLY A O 1
ATOM 687 N N . GLU A 1 85 ? -13.981 11.973 29.824 1.00 65.44 85 GLU A N 1
ATOM 688 C CA . GLU A 1 85 ? -13.670 13.416 29.838 1.00 65.44 85 GLU A CA 1
ATOM 689 C C . GLU A 1 85 ? -14.894 14.318 29.562 1.00 65.44 85 GLU A C 1
ATOM 691 O O . GLU A 1 85 ? -14.774 15.540 29.501 1.00 65.44 85 GLU A O 1
ATOM 696 N N . GLY A 1 86 ? -16.089 13.746 29.361 1.00 56.44 86 GLY A N 1
ATOM 697 C CA . GLY A 1 86 ? -17.314 14.510 29.080 1.00 56.44 86 GLY A CA 1
ATOM 698 C C . GLY A 1 86 ? -17.349 15.175 27.697 1.00 56.44 86 GLY A C 1
ATOM 699 O O . GLY A 1 86 ? -18.257 15.953 27.405 1.00 56.44 86 GLY A O 1
ATOM 700 N N . ARG A 1 87 ? -16.396 14.861 26.812 1.00 58.56 87 ARG A N 1
ATOM 701 C CA . ARG A 1 87 ? -16.335 15.386 25.443 1.00 58.56 87 ARG A CA 1
ATOM 702 C C . ARG A 1 87 ? -17.018 14.403 24.497 1.00 58.56 87 ARG A C 1
ATOM 704 O O . ARG A 1 87 ? -16.380 13.542 23.896 1.00 58.56 87 ARG A O 1
ATOM 711 N N . GLN A 1 88 ? -18.341 14.516 24.365 1.00 51.59 88 GLN A N 1
ATOM 712 C CA . GLN A 1 88 ? -19.068 13.821 23.301 1.00 51.59 88 GLN A CA 1
ATOM 713 C C . GLN A 1 88 ? -18.558 14.308 21.940 1.00 51.59 88 GLN A C 1
ATOM 715 O O . GLN A 1 88 ? -18.694 15.479 21.590 1.00 51.59 88 GLN A O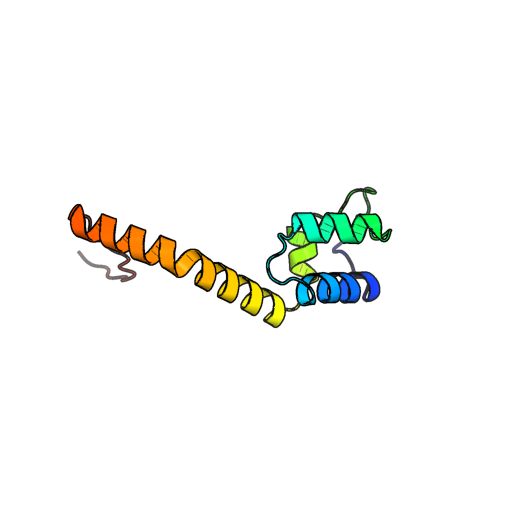 1
ATOM 720 N N . PHE A 1 89 ? -17.975 13.399 21.161 1.00 52.69 89 PHE A N 1
ATOM 721 C CA . PHE A 1 89 ? -17.659 13.656 19.763 1.00 52.69 89 PHE A CA 1
ATOM 722 C C . PHE A 1 89 ? -18.987 13.760 18.996 1.00 52.69 89 PHE A C 1
ATOM 724 O O . PHE A 1 89 ? -19.624 12.747 18.703 1.00 52.69 89 PHE A O 1
ATOM 731 N N . LEU A 1 90 ? -19.437 14.983 18.703 1.00 52.50 90 LEU A N 1
ATOM 732 C CA . LEU A 1 90 ? -20.553 15.239 17.791 1.00 52.50 90 LEU A CA 1
ATOM 733 C C . LEU A 1 90 ? -20.094 14.934 16.358 1.00 52.50 90 LEU A C 1
ATOM 735 O O . LEU A 1 90 ? -19.843 15.833 15.561 1.00 52.50 90 LEU A O 1
ATOM 739 N N . ALA A 1 91 ? -20.001 13.653 16.001 1.00 48.62 91 ALA A N 1
ATOM 740 C CA . ALA A 1 91 ? -20.045 13.236 14.601 1.00 48.62 91 ALA A CA 1
ATOM 741 C C . ALA A 1 91 ? -21.500 13.324 14.103 1.00 48.62 91 ALA A C 1
ATOM 743 O O . ALA A 1 91 ? -22.126 12.326 13.757 1.00 48.62 91 ALA A O 1
ATOM 744 N N . GLY A 1 92 ? -22.062 14.533 14.138 1.00 42.38 92 GLY A N 1
ATOM 745 C CA . GLY A 1 92 ? -23.355 14.863 13.560 1.00 42.38 92 GLY A CA 1
ATOM 746 C C . GLY A 1 92 ? -23.153 15.358 12.138 1.00 42.38 92 GLY A C 1
ATOM 747 O O . GLY A 1 92 ? -22.975 16.549 11.910 1.00 42.38 92 GLY A O 1
ATOM 748 N N . GLY A 1 93 ? -23.181 14.444 11.172 1.00 43.28 93 GLY A N 1
ATOM 749 C CA . GLY A 1 93 ? -23.630 14.814 9.837 1.00 43.28 93 GLY A CA 1
ATOM 750 C C . GLY A 1 93 ? -25.135 15.066 9.903 1.00 43.28 93 GLY A C 1
ATOM 751 O O . GLY A 1 93 ? -25.888 14.166 10.262 1.00 43.28 93 GLY A O 1
ATOM 752 N N . GLY A 1 94 ? -25.565 16.279 9.577 1.00 38.50 94 GLY A N 1
ATOM 753 C CA . GLY A 1 94 ? -26.976 16.642 9.512 1.00 38.50 94 GLY A CA 1
ATOM 754 C C . GLY A 1 94 ? -27.127 18.051 8.971 1.00 38.50 94 GLY A C 1
ATOM 755 O O . GLY A 1 94 ? -27.039 19.016 9.720 1.00 38.50 94 GLY A O 1
ATOM 756 N N . GLY A 1 95 ? -27.304 18.166 7.655 1.00 48.72 95 GLY A N 1
ATOM 757 C CA . GLY A 1 95 ? -27.773 19.403 7.054 1.00 48.72 95 GLY A CA 1
ATOM 758 C C . GLY A 1 95 ? -29.152 19.767 7.602 1.00 48.72 95 GLY A C 1
ATOM 759 O O . GLY A 1 95 ? -30.027 18.915 7.720 1.00 48.72 95 GLY A O 1
ATOM 760 N N . GLY A 1 96 ? -29.324 21.044 7.898 1.00 41.12 96 GLY A N 1
ATOM 761 C CA . GLY A 1 96 ? -30.591 21.678 8.216 1.00 41.12 96 GLY A CA 1
ATOM 762 C C . GLY A 1 96 ? -30.358 23.173 8.103 1.00 41.12 96 GLY A C 1
ATOM 763 O O . GLY A 1 96 ? -29.587 23.732 8.875 1.00 41.12 96 GLY A O 1
ATOM 764 N N . LYS A 1 97 ? -30.916 23.764 7.047 1.00 51.38 97 LYS A N 1
ATOM 765 C CA . LYS A 1 97 ? -31.070 25.207 6.895 1.00 51.38 97 LYS A CA 1
ATOM 766 C C . LYS A 1 97 ? -32.050 25.741 7.951 1.00 51.38 97 LYS A C 1
ATOM 768 O O . LYS A 1 97 ? -32.765 24.952 8.562 1.00 51.38 97 LYS A O 1
ATOM 773 N N . ASP A 1 98 ? -32.115 27.072 7.991 1.00 47.41 98 ASP A N 1
ATOM 774 C CA . ASP A 1 98 ? -33.152 27.921 8.596 1.00 47.41 98 ASP A CA 1
ATOM 775 C C . ASP A 1 98 ? -32.913 28.116 10.109 1.00 47.41 98 ASP A C 1
ATOM 777 O O . ASP A 1 98 ? -32.742 27.151 10.846 1.00 47.41 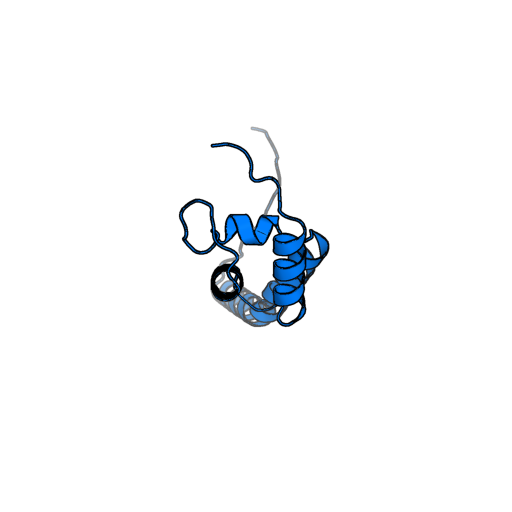98 ASP A O 1
ATOM 781 N N . GLU A 1 99 ? -32.762 29.321 10.660 1.00 47.00 99 GLU A N 1
ATOM 782 C CA . GLU A 1 99 ? -33.254 30.665 10.318 1.00 47.00 99 GLU A CA 1
ATOM 783 C C . GLU A 1 99 ? -32.337 31.731 10.954 1.00 47.00 99 GLU A C 1
ATOM 785 O O . GLU A 1 99 ? -31.777 31.452 12.043 1.00 47.00 99 GLU A O 1
#

pLDDT: mean 72.34, std 12.65, range [38.5, 87.56]

Radius of gyration: 19.61 Å; chains: 1; bounding box: 48×43×50 Å

Secondary structure (DSSP, 8-state):
-PPPP--HHHHHHHHHHHHH-TTS-HHHHHHHHHHTT---TTSSPPPHHHHHHHS-HHHHHHHHHHHHHHHHHHHHHHHHHHHHTT-------------

Sequence (99 aa):
MPPYPPDPVVQAEARRLAAEDLDRDLGRIAELLAERGHHGPDGWPYPSRTVANLLDKDLRRRRDNRSRERNRGAAEDFNRWLKGEGRQFLAGGGGGKDE

Foldseek 3Di:
DDPDPPPVVLLVQLQVVCVVPVQDQLVVSQVVCLVVVNPDPVSHRDDSVVSVVSYDPVSVVVSVVVVCVVCVVVVVVVVVVCVVVVNPDPPDPDDDDDD